Protein AF-A0A349B733-F1 (afdb_monomer_lite)

Radius of gyration: 12.13 Å; chains: 1; bounding box: 30×20×29 Å

Foldseek 3Di:
DDWDADPLRKIKDKDFEAQEDPPAAEDEAEDDPPAAQCVCRVVNNVCRRYRYIGIGPAPGDPIHHRD

Secondary structure (DSSP, 8-state):
-EEEE-GGG-EEEEEEESS--TTSPEEEEEPPTT--GGGGHHHHHT-TTSEEEEEPPTTSTTSPPP-

pLDDT: mean 94.4, std 6.23, range [66.44, 98.44]

Sequence (67 aa):
MITVDSTDGVRLAVHELGHPDPDARPLLLCHATGFHGRVWRALAEELPHRRCLAVDFRGYGDSTEQA

Structure (mmCIF, N/CA/C/O backbone):
data_AF-A0A349B733-F1
#
_entry.id   AF-A0A349B733-F1
#
loop_
_atom_site.group_PDB
_atom_site.id
_atom_site.type_symbol
_atom_site.label_atom_id
_atom_site.label_alt_id
_atom_site.label_comp_id
_atom_site.label_asym_id
_atom_site.label_entity_id
_atom_site.label_seq_id
_atom_site.pdbx_PDB_ins_code
_atom_site.Cartn_x
_atom_site.Cartn_y
_atom_site.Cartn_z
_atom_site.occupancy
_atom_site.B_iso_or_equiv
_atom_site.auth_seq_id
_atom_site.auth_comp_id
_atom_site.auth_asym_id
_atom_site.auth_atom_id
_atom_site.pdbx_PDB_model_num
ATOM 1 N N . MET A 1 1 ? -4.401 3.957 -7.984 1.00 86.25 1 MET A N 1
ATOM 2 C CA . MET A 1 1 ? -4.649 3.577 -6.578 1.00 86.25 1 MET A CA 1
ATOM 3 C C . MET A 1 1 ? -5.954 2.813 -6.536 1.00 86.25 1 MET A C 1
ATOM 5 O O . MET A 1 1 ? -6.920 3.274 -7.131 1.00 86.25 1 MET A O 1
A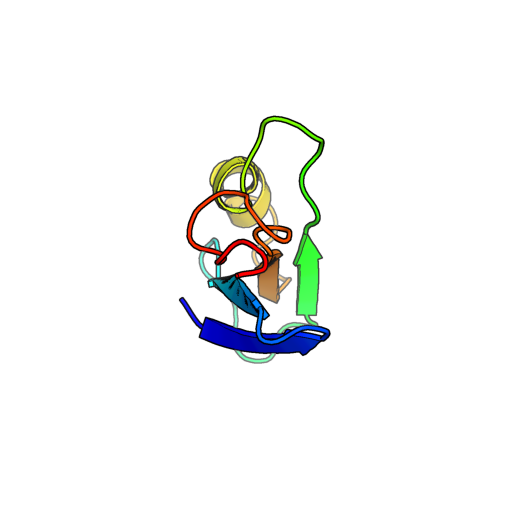TOM 9 N N . ILE A 1 2 ? -5.946 1.649 -5.898 1.00 94.94 2 ILE A N 1
ATOM 10 C CA . ILE A 1 2 ? -7.110 0.788 -5.683 1.00 94.94 2 ILE A CA 1
ATOM 11 C C . ILE A 1 2 ? -7.558 1.000 -4.236 1.00 94.94 2 ILE A C 1
ATOM 13 O O . ILE A 1 2 ? -6.713 1.107 -3.349 1.00 94.94 2 ILE A O 1
ATOM 17 N N . THR A 1 3 ? -8.862 1.062 -3.992 1.00 97.31 3 THR A N 1
ATOM 18 C CA . THR A 1 3 ? -9.420 1.098 -2.636 1.00 97.31 3 THR A CA 1
ATOM 19 C C . THR A 1 3 ? -10.095 -0.233 -2.341 1.00 97.31 3 THR A C 1
ATOM 21 O O . THR A 1 3 ? -10.833 -0.743 -3.182 1.00 97.31 3 THR A O 1
ATOM 24 N N . VAL A 1 4 ? -9.823 -0.796 -1.167 1.00 97.38 4 VAL A N 1
ATOM 25 C CA . VAL A 1 4 ? -10.335 -2.101 -0.736 1.00 97.38 4 VAL A CA 1
ATOM 26 C C . VAL A 1 4 ? -11.032 -1.945 0.610 1.00 97.38 4 VAL A C 1
ATOM 28 O O . VAL A 1 4 ? -10.445 -1.402 1.547 1.00 97.38 4 VAL A O 1
ATOM 31 N N . ASP A 1 5 ? -12.270 -2.423 0.715 1.00 97.75 5 ASP A N 1
ATOM 32 C CA . ASP A 1 5 ? -12.990 -2.461 1.989 1.00 97.75 5 ASP A CA 1
ATOM 33 C C . ASP A 1 5 ? -12.336 -3.468 2.948 1.00 97.75 5 ASP A C 1
ATOM 35 O O . ASP A 1 5 ? -11.911 -4.556 2.555 1.00 97.75 5 ASP A O 1
ATOM 39 N N . SER A 1 6 ? -12.243 -3.090 4.220 1.00 96.12 6 SER A N 1
ATOM 40 C CA . SER A 1 6 ? -11.661 -3.881 5.302 1.00 96.12 6 SER A CA 1
ATOM 41 C C . SER A 1 6 ? -12.645 -4.001 6.468 1.00 96.12 6 SER A C 1
ATOM 43 O O . SER A 1 6 ? -13.793 -3.556 6.395 1.00 96.12 6 SER A O 1
ATOM 45 N N . THR A 1 7 ? -12.220 -4.637 7.557 1.00 96.44 7 THR A N 1
ATOM 46 C CA . THR A 1 7 ? -13.044 -4.737 8.766 1.00 96.44 7 THR A CA 1
ATOM 47 C C . THR A 1 7 ? -13.222 -3.366 9.427 1.00 96.44 7 THR A C 1
ATOM 49 O O . THR A 1 7 ? -12.452 -2.436 9.186 1.00 96.44 7 THR A O 1
ATOM 52 N N . ASP A 1 8 ? -14.241 -3.245 10.281 1.00 96.12 8 ASP A N 1
ATOM 53 C CA . ASP A 1 8 ? -14.513 -2.049 11.097 1.00 96.12 8 ASP A CA 1
ATOM 54 C C . ASP A 1 8 ? -14.787 -0.769 10.286 1.00 96.12 8 ASP A C 1
ATOM 56 O O . ASP A 1 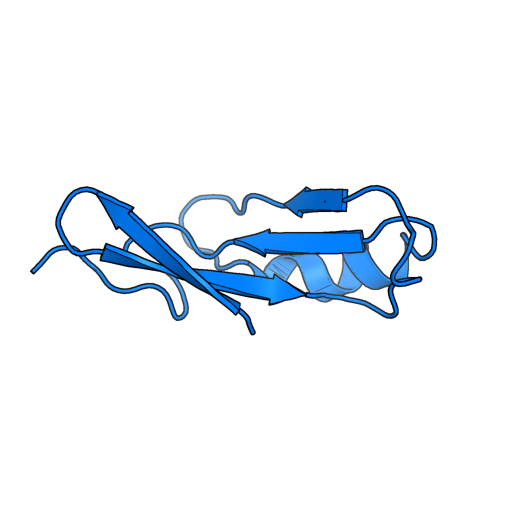8 ? -14.491 0.338 10.727 1.00 96.12 8 ASP A O 1
ATOM 60 N N . GLY A 1 9 ? -15.341 -0.920 9.076 1.00 95.69 9 GLY A N 1
ATOM 61 C CA . GLY A 1 9 ? -15.688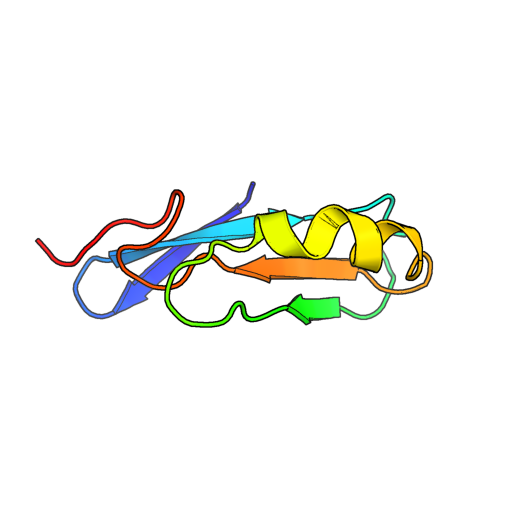 0.205 8.200 1.00 95.69 9 GLY A CA 1
ATOM 62 C C . GLY A 1 9 ? -14.481 0.932 7.598 1.00 95.69 9 GLY A C 1
ATOM 63 O O . GLY A 1 9 ? -14.631 2.016 7.038 1.00 95.69 9 GLY A O 1
ATOM 64 N N . VAL A 1 10 ? -13.287 0.347 7.703 1.00 97.69 10 VAL A N 1
ATOM 65 C CA . VAL A 1 10 ? -12.048 0.926 7.184 1.00 97.69 10 VAL A CA 1
ATOM 66 C C . VAL A 1 10 ? -11.906 0.651 5.694 1.00 97.69 10 VAL A C 1
ATOM 68 O O . VAL A 1 10 ? -12.141 -0.465 5.235 1.00 97.69 10 VAL A O 1
ATOM 71 N N . ARG A 1 11 ? -11.423 1.644 4.944 1.00 98.12 11 ARG A N 1
ATOM 72 C CA . ARG A 1 11 ? -11.017 1.489 3.544 1.00 98.12 11 ARG A CA 1
ATOM 73 C C . ARG A 1 11 ? -9.505 1.591 3.419 1.00 98.12 11 ARG A C 1
ATOM 75 O O . ARG A 1 11 ? -8.915 2.586 3.835 1.00 98.12 11 ARG A O 1
ATOM 82 N N . LEU A 1 12 ? -8.893 0.565 2.834 1.00 98.19 12 LEU A N 1
ATOM 83 C CA . LEU A 1 12 ? -7.455 0.504 2.601 1.00 98.19 12 LEU A CA 1
ATOM 84 C C . LEU A 1 12 ? -7.106 1.031 1.210 1.00 98.19 12 LEU A C 1
ATOM 86 O O . LEU A 1 12 ? -7.698 0.609 0.213 1.00 98.19 12 LEU A O 1
ATOM 90 N N . ALA A 1 13 ? -6.116 1.913 1.135 1.00 98.44 13 ALA A N 1
ATOM 91 C CA . ALA A 1 13 ? -5.484 2.315 -0.108 1.00 98.44 13 ALA A CA 1
ATOM 92 C C . ALA A 1 13 ? -4.383 1.315 -0.492 1.00 98.44 13 ALA A C 1
ATOM 94 O O . ALA A 1 13 ? -3.507 0.977 0.304 1.00 98.44 13 ALA A O 1
ATOM 95 N N . VAL A 1 14 ? -4.415 0.851 -1.740 1.00 98.19 14 VAL A N 1
ATOM 96 C CA . VAL A 1 14 ? -3.375 0.014 -2.340 1.00 98.19 14 VAL A CA 1
ATOM 97 C C . VAL A 1 14 ? -2.828 0.729 -3.570 1.00 98.19 14 VAL A C 1
ATOM 99 O O . VAL A 1 14 ? -3.545 1.043 -4.527 1.00 98.19 14 VAL A O 1
ATOM 102 N N . HIS A 1 15 ? -1.531 1.003 -3.545 1.00 97.12 15 HIS A N 1
ATOM 103 C CA . HIS A 1 15 ? -0.803 1.656 -4.622 1.00 97.12 15 HIS A CA 1
ATOM 104 C C . HIS A 1 15 ? -0.150 0.598 -5.497 1.00 97.12 15 HIS A C 1
ATOM 106 O O . HIS A 1 15 ? 0.616 -0.227 -5.017 1.00 97.12 15 HIS A O 1
ATOM 112 N N . GLU A 1 16 ? -0.425 0.638 -6.790 1.00 95.44 16 GLU A N 1
ATOM 113 C CA . GLU A 1 16 ? 0.372 -0.092 -7.768 1.00 95.44 16 GLU A CA 1
ATOM 114 C C . GLU A 1 16 ? 1.608 0.755 -8.087 1.00 95.44 16 GLU A C 1
ATOM 116 O O . GLU A 1 16 ? 1.476 1.950 -8.367 1.00 95.44 16 GLU A O 1
ATOM 121 N N . LEU A 1 17 ? 2.801 0.177 -7.929 1.00 95.50 17 LEU A N 1
ATOM 122 C CA . LEU A 1 17 ? 4.079 0.890 -8.015 1.00 95.50 17 LEU A CA 1
ATOM 123 C C . LEU A 1 17 ? 4.980 0.298 -9.105 1.00 95.50 17 LEU A C 1
ATOM 125 O O . LEU A 1 17 ? 4.937 -0.905 -9.364 1.00 95.50 17 LEU A O 1
ATOM 129 N N . GLY A 1 18 ? 5.844 1.145 -9.671 1.00 90.12 18 GLY A N 1
ATOM 130 C CA . GLY A 1 18 ? 6.759 0.791 -10.756 1.00 90.12 18 GLY A CA 1
ATOM 131 C C . GLY A 1 18 ? 6.073 0.769 -12.122 1.00 90.12 18 GLY A C 1
ATOM 132 O O . GLY A 1 18 ? 5.044 1.416 -12.331 1.00 90.12 18 GLY A O 1
ATOM 133 N N . HIS A 1 19 ? 6.636 -0.026 -13.030 1.0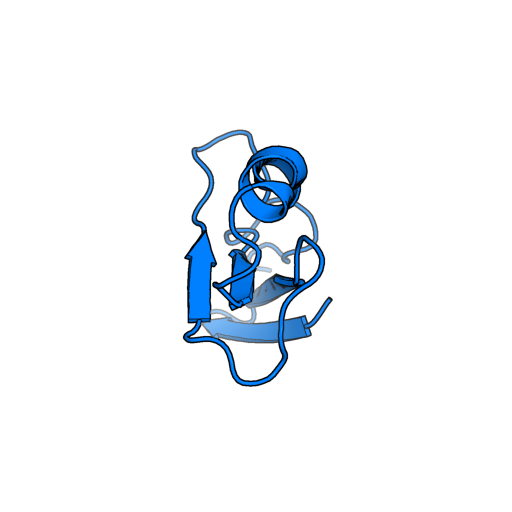0 82.44 19 HIS A N 1
ATOM 134 C CA . HIS A 1 19 ? 6.131 -0.252 -14.385 1.00 82.44 19 HIS A CA 1
ATOM 135 C C . HIS A 1 19 ? 5.752 -1.731 -14.558 1.00 82.44 19 HIS A C 1
ATOM 137 O O . HIS A 1 19 ? 6.482 -2.476 -15.213 1.00 82.44 19 HIS A O 1
ATOM 143 N N . PRO A 1 20 ? 4.673 -2.202 -13.908 1.00 70.31 20 PRO A N 1
ATOM 144 C CA . PRO A 1 20 ? 4.383 -3.626 -13.860 1.00 70.31 20 PRO A CA 1
ATOM 145 C C . PRO A 1 20 ? 3.921 -4.148 -15.223 1.00 70.31 20 PRO A C 1
ATOM 147 O O . PRO A 1 20 ? 3.056 -3.556 -15.868 1.00 70.31 20 PRO A O 1
ATOM 150 N N . ASP A 1 21 ? 4.439 -5.313 -15.609 1.00 80.38 21 ASP A N 1
ATOM 151 C CA . ASP A 1 21 ? 3.725 -6.205 -16.521 1.00 80.38 21 ASP A CA 1
ATOM 152 C C . ASP A 1 21 ? 2.388 -6.603 -15.847 1.00 80.38 21 ASP A C 1
ATOM 154 O O . ASP A 1 21 ? 2.414 -7.118 -14.719 1.00 80.38 21 ASP A O 1
ATOM 158 N N . PRO A 1 22 ? 1.221 -6.343 -16.472 1.00 79.06 22 PRO A N 1
ATOM 159 C CA . PRO A 1 22 ? -0.087 -6.654 -15.893 1.00 79.06 22 PRO A CA 1
ATOM 160 C C . PRO A 1 22 ? -0.268 -8.128 -15.510 1.00 79.06 22 PRO A C 1
ATOM 162 O O . PRO A 1 22 ? -1.003 -8.419 -14.562 1.00 79.06 22 PRO A O 1
ATOM 165 N N . ASP A 1 23 ? 0.423 -9.036 -16.206 1.00 87.50 23 ASP A N 1
ATOM 166 C CA . ASP A 1 23 ? 0.338 -10.484 -16.001 1.00 87.50 23 ASP A CA 1
ATOM 167 C C . ASP A 1 23 ? 1.393 -11.006 -15.007 1.00 87.50 23 ASP A C 1
ATOM 169 O O . ASP A 1 23 ? 1.395 -12.187 -14.636 1.00 87.50 23 ASP A O 1
ATOM 173 N N . ALA A 1 24 ? 2.287 -10.138 -14.519 1.00 90.69 24 ALA A N 1
ATOM 174 C CA . ALA A 1 24 ? 3.295 -10.522 -13.543 1.00 90.69 24 ALA A CA 1
ATOM 175 C C . ALA A 1 24 ? 2.671 -10.954 -12.211 1.00 90.69 24 ALA A C 1
ATOM 177 O O . ALA A 1 24 ? 1.696 -10.390 -11.704 1.00 90.69 24 ALA A O 1
ATOM 178 N N . ARG A 1 25 ? 3.313 -11.937 -11.567 1.00 94.50 25 ARG A N 1
ATOM 179 C CA . ARG A 1 25 ? 2.867 -12.438 -10.264 1.00 94.50 25 ARG A CA 1
ATOM 180 C C . ARG A 1 25 ? 2.866 -11.296 -9.233 1.00 94.50 25 ARG A C 1
ATOM 182 O O . ARG A 1 25 ? 3.904 -10.644 -9.060 1.00 94.50 25 ARG A O 1
ATOM 189 N N . PRO A 1 26 ? 1.759 -11.087 -8.496 1.00 95.06 26 PRO A N 1
ATOM 190 C CA . PRO A 1 26 ? 1.670 -10.002 -7.534 1.00 95.06 26 PRO A CA 1
ATOM 191 C C . PRO A 1 26 ? 2.625 -10.196 -6.353 1.00 95.06 26 PRO A C 1
ATOM 193 O O . PRO A 1 26 ? 2.860 -11.316 -5.879 1.00 95.06 26 PRO A O 1
ATOM 196 N N . LEU A 1 27 ? 3.153 -9.073 -5.874 1.00 96.38 27 LEU A N 1
ATOM 197 C CA . LEU A 1 27 ? 3.920 -8.946 -4.642 1.00 96.38 27 LEU A CA 1
ATOM 198 C C . LEU A 1 27 ? 3.277 -7.851 -3.790 1.00 96.38 27 LEU A C 1
ATOM 200 O O . LEU A 1 27 ? 3.216 -6.699 -4.212 1.00 96.38 27 LEU A O 1
ATOM 204 N N . LEU A 1 28 ? 2.808 -8.219 -2.597 1.00 97.50 28 LEU A N 1
ATOM 205 C CA . LEU A 1 28 ? 2.279 -7.266 -1.628 1.00 97.50 28 LEU A CA 1
ATOM 206 C C . LEU A 1 28 ? 3.428 -6.705 -0.783 1.00 97.50 28 LEU A C 1
ATOM 208 O O . LEU A 1 28 ? 4.182 -7.464 -0.175 1.00 97.50 28 LEU A O 1
ATOM 212 N N . LEU A 1 29 ? 3.547 -5.383 -0.749 1.00 98.25 29 LEU A N 1
ATOM 213 C CA . LEU A 1 29 ? 4.567 -4.649 -0.013 1.00 98.25 29 LEU A CA 1
ATOM 214 C C . LEU A 1 29 ? 3.926 -3.992 1.212 1.00 98.25 29 LEU A C 1
ATOM 216 O O . LEU A 1 29 ? 3.036 -3.149 1.087 1.00 98.25 29 LEU A O 1
ATOM 220 N N . CYS A 1 30 ? 4.401 -4.380 2.392 1.00 98.38 30 CYS A N 1
ATOM 221 C CA . CYS A 1 30 ? 3.918 -3.907 3.686 1.00 98.38 30 CYS A CA 1
ATOM 222 C C . CYS A 1 30 ? 4.948 -2.952 4.294 1.00 98.38 30 CYS A C 1
ATOM 224 O O . CYS A 1 30 ? 6.110 -3.320 4.458 1.00 98.38 30 CYS A O 1
ATOM 226 N N . HIS A 1 31 ? 4.552 -1.719 4.605 1.00 98.38 31 HIS A N 1
ATOM 227 C CA . HIS A 1 31 ? 5.457 -0.740 5.212 1.00 98.38 31 HIS A CA 1
ATOM 228 C C . HIS A 1 31 ? 5.610 -0.952 6.729 1.00 98.38 31 HIS A C 1
ATOM 230 O O . HIS A 1 31 ? 4.754 -1.544 7.380 1.00 98.38 31 HIS A O 1
ATOM 236 N N . ALA A 1 32 ? 6.693 -0.433 7.309 1.00 97.81 32 ALA A N 1
ATOM 237 C CA . ALA A 1 32 ? 6.855 -0.375 8.762 1.00 97.81 32 ALA A CA 1
ATOM 238 C C . ALA A 1 32 ? 6.020 0.766 9.378 1.00 97.81 32 ALA A C 1
ATOM 240 O O . ALA A 1 32 ? 5.583 1.683 8.678 1.00 97.81 32 ALA A O 1
ATOM 241 N N . THR A 1 33 ? 5.821 0.737 10.696 1.00 95.94 33 THR A N 1
ATOM 242 C CA . THR A 1 33 ? 5.173 1.823 11.451 1.00 95.94 33 THR A CA 1
ATOM 243 C C . THR A 1 33 ? 5.837 3.174 11.162 1.00 95.94 33 THR A C 1
ATOM 245 O O . THR A 1 33 ? 7.062 3.266 11.126 1.00 95.94 33 THR A O 1
ATOM 248 N N . GLY A 1 34 ? 5.032 4.222 10.966 1.00 95.00 34 GLY A N 1
ATOM 249 C CA . GLY A 1 34 ? 5.511 5.579 10.658 1.00 95.00 34 GLY A CA 1
ATOM 250 C C . GLY A 1 34 ? 5.736 5.869 9.167 1.00 95.00 34 GLY A C 1
ATOM 251 O O . GLY A 1 34 ? 6.144 6.974 8.823 1.00 95.00 34 GLY A O 1
ATOM 252 N N . PHE A 1 35 ? 5.449 4.907 8.285 1.00 97.94 35 PHE A N 1
ATOM 253 C CA . PHE A 1 35 ? 5.506 5.062 6.827 1.00 97.94 35 PHE A CA 1
ATOM 254 C C . PHE A 1 35 ? 4.123 4.902 6.172 1.00 97.94 35 PHE A C 1
ATOM 256 O O . PHE A 1 35 ? 3.109 4.756 6.848 1.00 97.94 35 PHE A O 1
ATOM 263 N N . HIS A 1 36 ? 4.111 4.917 4.838 1.00 98.12 36 HIS A N 1
ATOM 264 C CA . HIS A 1 36 ? 2.992 4.542 3.974 1.00 98.12 36 HIS A CA 1
ATOM 265 C C . HIS A 1 36 ? 3.525 3.743 2.768 1.00 98.12 36 HIS A C 1
ATOM 267 O O . HIS A 1 36 ? 4.717 3.800 2.447 1.00 98.12 36 HIS A O 1
ATOM 273 N N . GLY A 1 37 ? 2.660 3.057 2.032 1.00 97.75 37 GLY A N 1
ATOM 274 C CA . GLY A 1 37 ? 2.978 2.153 0.927 1.00 97.75 37 GLY A CA 1
ATOM 275 C C . GLY A 1 37 ? 3.883 2.747 -0.158 1.00 97.75 37 GLY A C 1
ATOM 276 O O . GLY A 1 37 ? 4.769 2.057 -0.659 1.00 97.75 37 GLY A O 1
ATOM 277 N N . ARG A 1 38 ? 3.772 4.047 -0.476 1.00 97.31 38 ARG A N 1
ATOM 278 C CA . ARG A 1 38 ? 4.636 4.689 -1.497 1.00 97.31 38 ARG A CA 1
ATOM 279 C C . ARG A 1 38 ? 6.134 4.735 -1.151 1.00 97.31 38 ARG A C 1
ATOM 281 O O . ARG A 1 38 ? 6.923 5.036 -2.044 1.00 97.31 38 ARG A O 1
ATOM 288 N N . VAL A 1 39 ? 6.544 4.418 0.085 1.00 98.06 39 VAL A N 1
ATOM 289 C CA . VAL A 1 39 ? 7.972 4.322 0.462 1.00 98.06 39 VAL A CA 1
ATOM 290 C C . VAL A 1 39 ? 8.725 3.305 -0.404 1.00 98.06 39 VAL A C 1
ATOM 292 O O . VAL A 1 39 ? 9.914 3.458 -0.665 1.00 98.06 39 VAL A O 1
ATOM 295 N N . TRP A 1 40 ? 8.014 2.308 -0.930 1.00 97.88 40 TRP A N 1
ATOM 296 C CA . TRP A 1 40 ? 8.589 1.248 -1.747 1.00 97.88 40 TRP A CA 1
ATOM 297 C C . TRP A 1 40 ? 8.782 1.602 -3.222 1.00 97.88 40 TRP A C 1
ATOM 299 O O . TRP A 1 40 ? 9.211 0.740 -3.983 1.00 97.88 40 TRP A O 1
ATOM 309 N N . ARG A 1 41 ? 8.484 2.834 -3.661 1.00 96.62 41 ARG A N 1
ATOM 310 C CA . ARG A 1 41 ? 8.520 3.185 -5.092 1.00 96.62 41 ARG A CA 1
ATOM 311 C C . ARG A 1 41 ? 9.870 2.871 -5.738 1.00 96.62 41 ARG A C 1
ATOM 313 O O . ARG A 1 41 ? 9.885 2.230 -6.776 1.00 96.62 41 ARG A O 1
ATOM 320 N N . ALA A 1 42 ? 10.977 3.257 -5.102 1.00 96.62 42 ALA A N 1
ATOM 321 C CA . ALA A 1 42 ? 12.313 2.992 -5.638 1.00 96.62 42 ALA A CA 1
ATOM 322 C C . ALA A 1 42 ? 12.612 1.486 -5.752 1.00 96.62 42 ALA A C 1
ATOM 324 O O . ALA A 1 42 ? 13.152 1.048 -6.755 1.00 96.62 42 ALA A O 1
ATOM 325 N N . LEU A 1 43 ? 12.201 0.682 -4.765 1.00 96.25 43 LEU A N 1
ATOM 326 C CA . LEU A 1 43 ? 12.343 -0.776 -4.831 1.00 96.25 43 LEU A CA 1
ATOM 327 C C . LEU A 1 43 ? 11.490 -1.382 -5.955 1.00 96.25 43 LEU A C 1
ATOM 329 O O . LEU A 1 43 ? 11.920 -2.326 -6.605 1.00 96.25 43 LEU A O 1
ATOM 333 N N . ALA A 1 44 ? 10.280 -0.864 -6.172 1.00 95.94 44 ALA A N 1
ATOM 334 C CA . ALA A 1 44 ? 9.374 -1.379 -7.193 1.00 95.94 44 ALA A CA 1
ATOM 335 C C . ALA A 1 44 ? 9.917 -1.190 -8.621 1.00 95.94 44 ALA A C 1
ATOM 337 O O . ALA A 1 44 ? 9.688 -2.061 -9.456 1.00 95.94 44 ALA A O 1
ATOM 338 N N . GLU A 1 45 ? 10.666 -0.113 -8.888 1.00 94.50 45 GLU A N 1
ATOM 339 C CA . GLU A 1 45 ? 11.345 0.095 -10.181 1.00 94.50 45 GLU A CA 1
ATOM 340 C C . GLU A 1 45 ? 12.386 -0.998 -10.480 1.00 94.50 45 GLU A C 1
ATOM 342 O O . GLU A 1 45 ? 12.552 -1.404 -11.627 1.00 94.50 45 GLU A O 1
ATOM 347 N N . GLU A 1 46 ? 13.025 -1.548 -9.445 1.00 94.94 46 GLU A N 1
ATOM 348 C CA . GLU A 1 46 ? 14.018 -2.628 -9.563 1.00 94.94 46 GLU A CA 1
ATOM 349 C C . GLU A 1 46 ? 13.380 -4.028 -9.677 1.00 94.94 46 GLU A C 1
ATOM 351 O O . GLU A 1 46 ? 14.074 -5.042 -9.800 1.00 94.94 46 GLU A O 1
ATOM 356 N 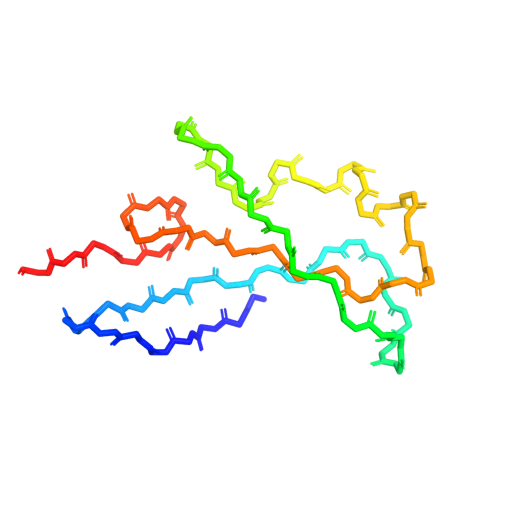N . LEU A 1 47 ? 12.046 -4.118 -9.640 1.00 93.50 47 LEU A N 1
ATOM 357 C CA . LEU A 1 47 ? 11.289 -5.370 -9.700 1.00 93.50 47 LEU A CA 1
ATOM 358 C C . LEU A 1 47 ? 10.332 -5.417 -10.908 1.00 93.50 47 LEU A C 1
ATOM 360 O O . LEU A 1 47 ? 9.153 -5.726 -10.730 1.00 93.50 47 LEU A O 1
ATOM 364 N N . PRO A 1 48 ? 10.805 -5.208 -12.155 1.00 89.69 48 PRO A N 1
ATOM 365 C CA . PRO A 1 48 ? 9.935 -5.107 -13.337 1.00 89.69 48 PRO A CA 1
ATOM 366 C C . PRO A 1 48 ? 9.164 -6.400 -13.656 1.00 89.69 48 PRO A C 1
ATOM 368 O O . PRO A 1 48 ? 8.166 -6.387 -14.364 1.00 89.69 48 PRO A O 1
ATOM 371 N N . HIS A 1 49 ? 9.610 -7.534 -13.114 1.00 91.81 49 HIS A N 1
ATOM 372 C CA . HIS A 1 49 ? 8.996 -8.852 -13.284 1.00 91.81 49 HIS A CA 1
ATOM 373 C C . HIS A 1 49 ? 7.965 -9.181 -12.188 1.00 91.81 49 HIS A C 1
ATOM 375 O O . HIS A 1 49 ? 7.523 -10.327 -12.073 1.00 91.81 49 HIS A O 1
ATOM 381 N N . ARG A 1 50 ? 7.622 -8.212 -11.329 1.00 94.50 50 ARG A N 1
ATOM 382 C CA . ARG A 1 50 ? 6.615 -8.347 -10.274 1.00 94.50 50 ARG A CA 1
ATOM 383 C C . ARG A 1 50 ? 5.594 -7.231 -10.380 1.00 94.50 50 ARG A C 1
ATOM 385 O O . ARG A 1 50 ? 5.931 -6.067 -10.557 1.00 94.50 50 ARG A O 1
ATOM 392 N N . ARG A 1 51 ? 4.336 -7.588 -10.143 1.00 95.00 51 ARG A N 1
ATOM 393 C CA . ARG A 1 51 ? 3.271 -6.610 -9.958 1.00 95.00 51 ARG A CA 1
ATOM 394 C C . ARG A 1 51 ? 3.271 -6.136 -8.504 1.00 95.00 51 ARG A C 1
ATOM 396 O O . ARG A 1 51 ? 2.702 -6.789 -7.627 1.00 95.00 51 ARG A O 1
ATOM 403 N N . CYS A 1 52 ? 3.984 -5.046 -8.241 1.00 96.69 52 CYS A N 1
ATOM 404 C CA . CYS A 1 52 ? 4.177 -4.493 -6.902 1.00 96.69 52 CYS A CA 1
ATOM 405 C C . CYS A 1 52 ? 2.935 -3.724 -6.432 1.00 96.69 52 CYS A C 1
ATOM 407 O O . CYS A 1 52 ? 2.627 -2.641 -6.929 1.00 96.69 52 CYS A O 1
ATOM 409 N N . LEU A 1 53 ? 2.244 -4.278 -5.436 1.00 97.06 53 LEU A N 1
ATOM 410 C CA . LEU A 1 53 ? 1.094 -3.671 -4.774 1.00 97.06 53 LEU A CA 1
ATOM 411 C C . LEU A 1 53 ? 1.519 -3.254 -3.366 1.00 97.06 53 LEU A C 1
ATOM 413 O O . LEU A 1 53 ? 1.833 -4.105 -2.542 1.00 97.06 53 LEU A O 1
ATOM 417 N N . ALA A 1 54 ? 1.550 -1.961 -3.073 1.00 98.06 54 ALA A N 1
ATOM 418 C CA . ALA A 1 54 ? 1.918 -1.440 -1.764 1.00 98.06 54 ALA A CA 1
ATOM 419 C C . ALA A 1 54 ? 0.682 -0.950 -1.015 1.00 98.06 54 ALA A C 1
ATOM 421 O O . ALA A 1 54 ? 0.012 -0.018 -1.454 1.00 98.06 54 ALA A O 1
ATOM 422 N N . VAL A 1 55 ? 0.385 -1.584 0.115 1.00 98.25 55 VAL A N 1
ATOM 423 C CA . VAL A 1 55 ? -0.761 -1.225 0.955 1.00 98.25 55 VAL A CA 1
ATOM 424 C C . VAL A 1 55 ? -0.379 -0.113 1.923 1.00 98.25 55 VAL A C 1
ATOM 426 O O . VAL A 1 55 ? 0.710 -0.143 2.492 1.00 98.25 55 VAL A O 1
ATOM 429 N N . ASP A 1 56 ? -1.278 0.842 2.129 1.00 98.44 56 ASP A N 1
ATOM 430 C CA . ASP A 1 56 ? -1.266 1.712 3.300 1.00 98.44 56 ASP A CA 1
ATOM 431 C C . ASP A 1 56 ? -2.055 1.008 4.413 1.00 98.44 56 ASP A C 1
ATOM 433 O O . ASP A 1 56 ? -3.235 0.689 4.240 1.00 98.44 56 ASP A O 1
ATOM 437 N N . PHE A 1 57 ? -1.431 0.716 5.554 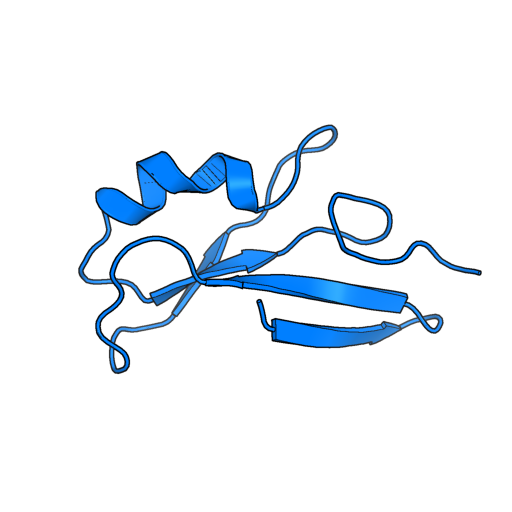1.00 97.50 57 PHE A N 1
ATOM 438 C CA . PHE A 1 57 ? -2.153 0.105 6.673 1.00 97.50 57 PHE A CA 1
ATOM 439 C C . PHE A 1 57 ? -3.231 1.046 7.242 1.00 97.50 57 PHE A C 1
ATOM 441 O O . PHE A 1 57 ? -3.212 2.251 7.006 1.00 97.50 57 PHE A O 1
ATOM 448 N N . ARG A 1 58 ? -4.194 0.492 7.992 1.00 97.12 58 ARG A N 1
ATOM 449 C CA . ARG A 1 58 ? -5.291 1.248 8.629 1.00 97.12 58 ARG A CA 1
ATOM 450 C C . ARG A 1 58 ? -4.756 2.478 9.375 1.00 97.12 58 ARG A C 1
ATOM 452 O O . ARG A 1 58 ? -3.878 2.326 10.219 1.00 97.12 58 ARG A O 1
ATOM 459 N N . GLY A 1 59 ? -5.317 3.656 9.091 1.00 96.81 59 GLY A N 1
ATOM 460 C CA . GLY A 1 59 ? -4.911 4.928 9.702 1.00 96.81 59 GLY A CA 1
ATOM 461 C C . GLY A 1 59 ? -3.570 5.498 9.217 1.00 96.81 59 GLY A C 1
ATOM 462 O O . GLY A 1 59 ? -3.084 6.467 9.792 1.00 96.81 59 GLY A O 1
ATOM 463 N N . TYR A 1 60 ? -2.959 4.918 8.181 1.00 97.69 60 TYR A N 1
ATOM 464 C CA . TYR A 1 60 ? -1.746 5.435 7.546 1.00 97.69 60 TYR A CA 1
ATOM 465 C C . TYR A 1 60 ? -2.019 5.851 6.101 1.00 97.69 60 TYR A C 1
ATOM 467 O O . TYR A 1 60 ? -2.883 5.287 5.433 1.00 97.69 60 TYR A O 1
ATOM 475 N N . GLY A 1 61 ? -1.219 6.794 5.597 1.00 96.81 61 GLY A N 1
ATOM 476 C CA . GLY A 1 61 ? -1.265 7.212 4.196 1.00 96.81 61 GLY A CA 1
ATOM 477 C C . GLY A 1 61 ? -2.663 7.656 3.766 1.00 96.81 61 GLY A C 1
ATOM 478 O O . GLY A 1 61 ? -3.270 8.501 4.418 1.00 96.81 61 GLY A O 1
ATOM 479 N N . ASP A 1 62 ? -3.149 7.072 2.672 1.00 97.88 62 ASP A N 1
ATOM 480 C CA . ASP A 1 62 ? -4.470 7.368 2.111 1.00 97.88 62 ASP A CA 1
ATOM 481 C C . ASP A 1 62 ? -5.561 6.384 2.602 1.00 97.88 62 ASP A C 1
ATOM 483 O O . ASP A 1 62 ? -6.708 6.451 2.150 1.00 97.88 62 ASP A O 1
ATOM 487 N N . SER A 1 63 ? -5.226 5.454 3.507 1.00 98.06 63 SER A N 1
ATOM 488 C CA . SER A 1 63 ? -6.202 4.571 4.157 1.00 98.06 63 SER A CA 1
ATOM 489 C C . SER A 1 63 ? -6.963 5.313 5.245 1.00 98.06 63 SER A C 1
ATOM 491 O O . SER A 1 63 ? -6.402 6.128 5.975 1.00 98.06 63 SER A O 1
ATOM 493 N N . THR A 1 64 ? -8.243 4.990 5.416 1.00 97.75 64 THR A N 1
ATOM 494 C CA . THR A 1 64 ? -9.015 5.577 6.514 1.00 97.75 64 THR A CA 1
ATOM 495 C C . THR A 1 64 ? -8.588 4.984 7.857 1.00 97.75 64 THR A C 1
ATOM 497 O O . THR A 1 64 ? -8.080 3.859 7.947 1.00 97.75 64 THR A O 1
ATOM 500 N N . GLU A 1 65 ? -8.814 5.739 8.924 1.00 93.44 65 GLU A N 1
ATOM 501 C CA . GLU A 1 65 ? -8.847 5.198 10.279 1.00 93.44 65 GLU A CA 1
ATOM 502 C C . GLU A 1 65 ? -10.219 4.582 10.585 1.00 93.44 65 GLU A C 1
ATOM 504 O O . GLU A 1 65 ? -11.146 4.649 9.770 1.00 93.44 65 GLU A O 1
ATOM 509 N N . GLN A 1 66 ? -10.315 3.912 11.731 1.00 86.12 66 GLN A N 1
ATOM 510 C CA . GLN A 1 66 ? -11.602 3.467 12.249 1.00 86.12 66 GLN A CA 1
ATOM 511 C C . GLN A 1 66 ? -12.363 4.699 12.747 1.00 86.12 66 GLN A C 1
ATOM 513 O O . GLN A 1 66 ? -11.787 5.508 13.474 1.00 86.12 66 GLN A O 1
ATOM 518 N N . ALA A 1 67 ? -13.617 4.840 12.316 1.00 66.44 67 ALA A N 1
ATOM 519 C CA . ALA A 1 67 ? -14.512 5.889 12.798 1.00 66.44 67 ALA A CA 1
ATOM 520 C C . ALA A 1 67 ? -14.890 5.688 14.273 1.00 66.44 67 ALA A C 1
ATOM 522 O O . ALA A 1 67 ? -14.956 4.513 14.711 1.00 66.44 67 ALA A O 1
#